Protein AF-M6WN25-F1 (afdb_monomer_lite)

Secondary structure (DSSP, 8-state):
--------------------------------HHHHHHHHHHHHHHHHHHHHHH-SSHHHHHHEEEEEEEEETTTTEEEETTT-HHHHHHHS-HHHHHHHHHHPEEEE-TTTS-EEEEEETTEEEEEEEETTTTEEEEEEEEE--

Radius of gyration: 27.28 Å; chains: 1; bounding box: 71×74×61 Å

Foldseek 3Di:
DDDDDDDDDDDDDDPDPDPPPPPPPPVQDDDALVLLVVQVVVVLVVLLVVCVVVQFCVSQLVQADPQAWEAEPPVRDIDHCNPCRVVVCVVDGSVNVSCQSPVFDWDADPPGSQWIWTDDDQKIWIWGQDSNVRHIGTRYIYGHD

pLDDT: mean 84.63, std 19.69, range [38.41, 98.38]

Organism: NCBI:txid1192866

Sequence (145 aa):
MIFRIILIGCILLNSCEKPENKEEKNEMKTYTEKEMLKEFNILLPKIVKDIKEKKNLIPLRNLSADSSDFFSYETNFRGYIRDDLEVIEKNISYHDVLNVLTLGKQIVDEENGDGIQLTYRKHSIMFQFDEEEGKWKVSSILVEK

Structure (mmCIF, N/CA/C/O backbone):
data_AF-M6WN25-F1
#
_entry.id   AF-M6WN25-F1
#
loop_
_atom_site.group_PDB
_atom_site.id
_atom_site.type_symbol
_atom_site.label_atom_id
_atom_site.label_alt_id
_atom_site.label_comp_id
_atom_site.label_asym_id
_atom_site.label_entity_id
_atom_site.label_seq_id
_atom_site.pdbx_PDB_ins_code
_atom_site.Cartn_x
_atom_site.Cartn_y
_atom_site.Cartn_z
_atom_site.occupancy
_atom_site.B_iso_or_equiv
_atom_site.auth_seq_id
_atom_site.auth_comp_id
_atom_site.auth_asym_id
_atom_site.auth_atom_id
_atom_site.pdbx_PDB_model_num
ATOM 1 N N . MET A 1 1 ? -51.673 65.158 46.638 1.00 40.72 1 MET A N 1
ATOM 2 C CA . MET A 1 1 ? -51.645 63.829 45.987 1.00 40.72 1 MET A CA 1
ATOM 3 C C . MET A 1 1 ? -50.576 63.851 44.908 1.00 40.72 1 MET A C 1
ATOM 5 O O . MET A 1 1 ? -50.591 64.738 44.070 1.00 40.72 1 MET A O 1
ATOM 9 N N . ILE A 1 2 ? -49.612 62.942 45.029 1.00 42.88 2 ILE A N 1
ATOM 10 C CA . ILE A 1 2 ? -48.367 62.811 44.257 1.00 42.88 2 ILE A CA 1
ATOM 11 C C . ILE A 1 2 ? -48.585 61.792 43.133 1.00 42.88 2 ILE A C 1
ATOM 13 O O . ILE A 1 2 ? -48.973 60.683 43.467 1.00 42.88 2 ILE A O 1
ATOM 17 N N . PHE A 1 3 ? -48.262 62.110 41.874 1.00 45.06 3 PHE A N 1
ATOM 18 C CA . PHE A 1 3 ? -47.936 61.142 40.801 1.00 45.06 3 PHE 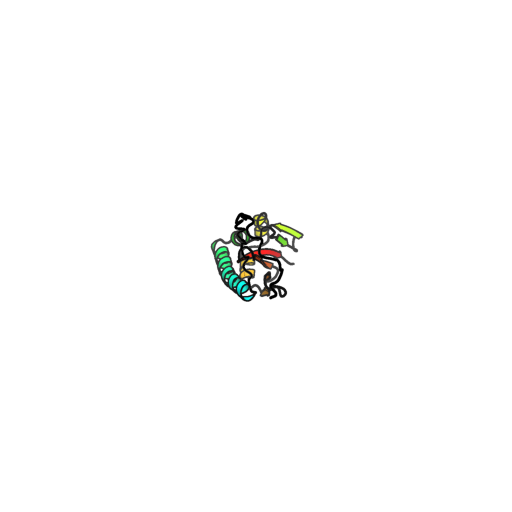A CA 1
ATOM 19 C C . PHE A 1 3 ? -47.059 61.867 39.755 1.00 45.06 3 PHE A C 1
ATOM 21 O O . PHE A 1 3 ? -47.536 62.755 39.064 1.00 45.06 3 PHE A O 1
ATOM 28 N N . ARG A 1 4 ? -45.725 61.810 39.886 1.00 42.50 4 ARG A N 1
ATOM 29 C CA . ARG A 1 4 ? -44.761 60.872 39.258 1.00 42.50 4 ARG A CA 1
ATOM 30 C C . ARG A 1 4 ? -44.497 61.118 37.759 1.00 42.50 4 ARG A C 1
ATOM 32 O O . ARG A 1 4 ? -45.307 60.782 36.908 1.00 42.50 4 ARG A O 1
ATOM 39 N N . ILE A 1 5 ? -43.296 61.637 37.491 1.00 56.41 5 ILE A N 1
ATOM 40 C CA . ILE A 1 5 ? -42.523 61.543 36.237 1.00 56.41 5 ILE A CA 1
ATOM 41 C C . ILE A 1 5 ? -41.789 60.182 36.222 1.00 56.41 5 ILE A C 1
ATOM 43 O O . ILE A 1 5 ? -41.410 59.736 37.304 1.00 56.41 5 ILE A O 1
ATOM 47 N N . ILE A 1 6 ? -41.600 59.566 35.037 1.00 49.19 6 ILE A N 1
ATOM 48 C CA . ILE A 1 6 ? -40.489 58.689 34.537 1.00 49.19 6 ILE A CA 1
ATOM 49 C C . ILE A 1 6 ? -41.014 57.989 33.255 1.00 49.19 6 ILE A C 1
ATOM 51 O O . ILE A 1 6 ? -42.093 57.411 33.289 1.00 49.19 6 ILE A O 1
ATOM 55 N N . LEU A 1 7 ? -40.479 58.265 32.057 1.00 43.00 7 LEU A N 1
ATOM 56 C CA . LEU A 1 7 ? -39.309 57.674 31.366 1.00 43.00 7 LEU A CA 1
ATOM 57 C C . LEU A 1 7 ? -39.485 56.209 30.890 1.00 43.00 7 LEU A C 1
ATOM 59 O O . LEU A 1 7 ? -39.726 55.318 31.694 1.00 43.00 7 LEU A O 1
ATOM 63 N N . ILE A 1 8 ? -39.163 56.010 29.601 1.00 46.38 8 ILE A N 1
ATOM 64 C CA . ILE A 1 8 ? -38.694 54.777 28.925 1.00 46.38 8 ILE A CA 1
ATOM 65 C C . ILE A 1 8 ? -39.757 53.774 28.440 1.00 46.38 8 ILE A C 1
ATOM 67 O O . ILE A 1 8 ? -40.516 53.212 29.219 1.00 46.38 8 ILE A O 1
ATOM 71 N N . GLY A 1 9 ? -39.682 53.445 27.141 1.00 40.28 9 GLY A N 1
ATOM 72 C CA . GLY A 1 9 ? -40.218 52.195 26.596 1.00 40.28 9 GLY A CA 1
ATOM 73 C C . GLY A 1 9 ? -40.143 52.055 25.069 1.00 40.28 9 GLY A C 1
ATOM 74 O O . GLY A 1 9 ? -41.101 52.409 24.400 1.00 40.28 9 GLY A O 1
ATOM 75 N N . CYS A 1 10 ? -39.033 51.477 24.576 1.00 43.09 10 CYS A N 1
ATOM 76 C CA . CYS A 1 10 ? -38.883 50.661 23.344 1.00 43.09 10 CYS A CA 1
ATOM 77 C C . CYS A 1 10 ? -39.147 51.352 21.981 1.00 43.09 10 CYS A C 1
ATOM 79 O O . CYS A 1 10 ? -40.285 51.593 21.612 1.00 43.09 10 CYS A O 1
ATOM 81 N N . ILE A 1 11 ? -38.157 51.733 21.156 1.00 48.31 11 ILE A N 1
ATOM 82 C CA . ILE A 1 11 ? -37.204 50.894 20.384 1.00 48.31 11 ILE A CA 1
ATOM 83 C C . ILE A 1 11 ? -37.760 49.511 20.040 1.00 48.31 11 ILE A C 1
ATOM 85 O O . ILE A 1 11 ? -37.488 48.590 20.789 1.00 48.31 11 ILE A O 1
ATOM 89 N N . LEU A 1 12 ? -38.471 49.378 18.916 1.00 46.12 12 LEU A N 1
ATOM 90 C CA . LEU A 1 12 ? -38.660 48.183 18.065 1.00 46.12 12 LEU A CA 1
ATOM 91 C C . LEU A 1 12 ? -39.371 48.736 16.803 1.00 46.12 12 LEU A C 1
ATOM 93 O O . LEU A 1 12 ? -40.428 49.332 16.936 1.00 46.12 12 LEU A O 1
ATOM 97 N N . LEU A 1 13 ? -38.861 48.724 15.570 1.00 42.50 13 LEU A N 1
ATOM 98 C CA . LEU A 1 13 ? -38.462 47.580 14.758 1.00 42.50 13 LEU A CA 1
ATOM 99 C C . LEU A 1 13 ? -37.595 48.099 13.590 1.00 42.50 13 LEU A C 1
ATOM 101 O O . LEU A 1 13 ? -38.109 48.685 12.638 1.00 42.50 13 LEU A O 1
ATOM 105 N N . ASN A 1 14 ? -36.280 47.875 13.647 1.00 38.41 14 ASN A N 1
ATOM 106 C CA . ASN A 1 14 ? -35.462 47.850 12.437 1.00 38.41 14 ASN A CA 1
ATOM 107 C C . ASN A 1 14 ? -35.813 46.557 11.696 1.00 38.41 14 ASN A C 1
ATOM 109 O O . ASN A 1 14 ? -35.482 45.471 12.171 1.00 38.41 14 ASN A O 1
ATOM 113 N N . SER A 1 15 ? -36.483 46.675 10.552 1.00 41.47 15 SER A N 1
ATOM 114 C CA . SER A 1 15 ? -36.611 45.579 9.594 1.00 41.47 15 SER A CA 1
ATOM 115 C C . SER A 1 15 ? -35.251 45.389 8.926 1.00 41.47 15 SER A C 1
ATOM 117 O O . SER A 1 15 ? -34.939 46.028 7.928 1.00 41.47 15 SER A O 1
ATOM 119 N N . CYS A 1 16 ? -34.400 44.575 9.545 1.00 41.16 16 CYS A N 1
ATOM 120 C CA . CYS A 1 16 ? -33.156 44.104 8.956 1.00 41.16 16 CYS A CA 1
ATOM 121 C C . CYS A 1 16 ? -33.412 42.666 8.500 1.00 41.16 16 CYS A C 1
ATOM 123 O O . CYS A 1 16 ? -33.216 41.719 9.263 1.00 41.16 16 CYS A O 1
ATOM 125 N N . GLU A 1 17 ? -33.934 42.523 7.280 1.00 44.03 17 GLU A N 1
ATOM 126 C CA . GLU A 1 17 ? -33.886 41.258 6.548 1.00 44.03 17 GLU A CA 1
ATOM 127 C C . GLU A 1 17 ? -32.413 40.871 6.410 1.00 44.03 17 GLU A C 1
ATOM 129 O O . GLU A 1 17 ? -31.654 41.469 5.647 1.00 44.03 17 GLU A O 1
ATOM 134 N N . LYS A 1 18 ? -31.983 39.889 7.204 1.00 46.50 18 LYS A N 1
ATOM 135 C CA . LYS A 1 18 ? -30.722 39.199 6.955 1.00 46.50 18 LYS A CA 1
ATOM 136 C C . LYS A 1 18 ? -30.959 38.206 5.818 1.00 46.50 18 LYS A C 1
ATOM 138 O O . LYS A 1 18 ? -31.891 37.410 5.931 1.00 46.50 18 LYS A O 1
ATOM 143 N N . PRO A 1 19 ? -30.122 38.183 4.771 1.00 42.38 19 PRO A N 1
ATOM 144 C CA . PRO A 1 19 ? -30.107 37.048 3.868 1.00 42.38 19 PRO A CA 1
ATOM 145 C C . PRO A 1 19 ? -29.601 35.830 4.651 1.00 42.38 19 PRO A C 1
ATOM 147 O O . PRO A 1 19 ? -28.512 35.863 5.229 1.00 42.38 19 PRO A O 1
ATOM 150 N N . GLU A 1 20 ? -30.404 34.765 4.695 1.00 40.09 20 GLU A N 1
ATOM 151 C CA . GLU A 1 20 ? -29.945 33.427 5.074 1.00 40.09 20 GLU A CA 1
ATOM 152 C C . GLU A 1 20 ? -28.928 32.966 4.029 1.00 40.09 20 GLU A C 1
ATOM 154 O O . GLU A 1 20 ? -29.255 32.309 3.042 1.00 40.09 20 GLU A O 1
ATOM 159 N N . ASN A 1 21 ? -27.669 33.331 4.241 1.00 39.75 21 ASN A N 1
ATOM 160 C CA . ASN A 1 21 ? -26.569 32.639 3.607 1.00 39.75 21 ASN A CA 1
ATOM 161 C C . ASN A 1 21 ? -26.477 31.280 4.312 1.00 39.75 21 ASN A C 1
ATOM 163 O O . ASN A 1 21 ? -25.913 31.168 5.402 1.00 39.75 21 ASN A O 1
ATOM 167 N N . LYS A 1 22 ? -27.115 30.258 3.731 1.00 46.66 22 LYS A N 1
ATOM 168 C CA . LYS A 1 22 ? -26.835 28.858 4.052 1.00 46.66 22 LYS A CA 1
ATOM 169 C C . LYS A 1 22 ? -25.417 28.561 3.576 1.00 46.66 22 LYS A C 1
ATOM 171 O O . LYS A 1 22 ? -25.210 27.996 2.509 1.00 46.66 22 LYS A O 1
ATOM 176 N N . GLU A 1 23 ? -24.441 28.989 4.366 1.00 43.66 23 GLU A N 1
ATOM 177 C CA . GLU A 1 23 ? -23.153 28.321 4.393 1.00 43.66 23 GLU A CA 1
ATOM 178 C C . GLU A 1 23 ? -23.447 26.894 4.854 1.00 43.66 23 GLU A C 1
ATOM 180 O O . GLU A 1 23 ? -23.706 26.643 6.033 1.00 43.66 23 GLU A O 1
ATOM 185 N N . GLU A 1 24 ? -23.479 25.960 3.905 1.00 43.78 24 GLU A N 1
ATOM 186 C CA . GLU A 1 24 ? -23.240 24.552 4.189 1.00 43.78 24 GLU A CA 1
ATOM 187 C C . GLU A 1 24 ? -21.849 24.473 4.823 1.00 43.78 24 GLU A C 1
ATOM 189 O O . GLU A 1 24 ? -20.833 24.297 4.154 1.00 43.78 24 GLU A O 1
ATOM 194 N N . LYS A 1 25 ? -21.784 24.668 6.144 1.00 45.16 25 LYS A N 1
ATOM 195 C CA . LYS A 1 25 ? -20.682 24.154 6.941 1.00 45.16 25 LYS A CA 1
ATOM 196 C C . LYS A 1 25 ? -20.731 22.654 6.740 1.00 45.16 25 LYS A C 1
ATOM 198 O O . LYS A 1 25 ? -21.541 21.968 7.357 1.00 45.16 25 LYS A O 1
ATOM 203 N N . ASN A 1 26 ? -19.903 22.175 5.823 1.00 55.69 26 ASN A N 1
ATOM 204 C CA . ASN A 1 26 ? -19.547 20.777 5.743 1.00 55.69 26 ASN A CA 1
ATOM 205 C C . ASN A 1 26 ? -18.894 20.477 7.099 1.00 55.69 26 ASN A C 1
ATOM 207 O O . ASN A 1 26 ? -17.739 20.834 7.327 1.00 55.69 26 ASN A O 1
ATOM 211 N N . GLU A 1 27 ? -19.683 20.006 8.068 1.00 58.62 27 GLU A N 1
ATOM 212 C CA . GLU A 1 27 ? -19.177 19.612 9.376 1.00 58.62 27 GLU A CA 1
ATOM 213 C C . GLU A 1 27 ? -18.234 18.440 9.122 1.00 58.62 27 GLU A C 1
ATOM 215 O O . GLU A 1 27 ? -18.662 17.306 8.909 1.00 58.62 27 GLU A O 1
ATOM 220 N N . MET A 1 28 ? -16.943 18.757 9.034 1.00 66.38 28 MET A N 1
ATOM 221 C CA . MET A 1 28 ? -15.896 17.784 8.790 1.00 66.38 28 MET A CA 1
ATOM 222 C C . MET A 1 28 ? -15.937 16.786 9.939 1.00 66.38 28 MET A C 1
ATOM 224 O O . MET A 1 28 ? -15.775 17.148 11.108 1.00 66.38 28 MET A O 1
ATOM 228 N N . LYS A 1 29 ? -16.254 15.533 9.611 1.00 83.06 29 LYS A N 1
ATOM 229 C CA . LYS A 1 29 ? -16.308 14.471 10.604 1.00 83.06 29 LYS A CA 1
ATOM 230 C C . LYS A 1 29 ? -14.897 14.280 11.154 1.00 83.06 29 LYS A C 1
ATOM 232 O O . LYS A 1 29 ? -13.981 13.993 10.395 1.00 83.06 29 LYS A O 1
ATOM 237 N N . THR A 1 30 ? -14.744 14.373 12.469 1.00 86.12 30 THR A N 1
ATOM 238 C CA . THR A 1 30 ? -13.516 13.953 13.144 1.00 86.12 30 THR A CA 1
ATOM 239 C C . THR A 1 30 ? -13.525 12.436 13.330 1.00 86.12 30 THR A C 1
ATOM 241 O O . THR A 1 30 ? -14.566 11.843 13.638 1.00 86.12 30 THR A O 1
ATOM 244 N N . TYR A 1 31 ? -12.377 11.791 13.117 1.00 89.75 31 TYR A N 1
ATOM 245 C CA . TYR A 1 31 ? -12.225 10.343 13.252 1.00 89.75 31 TYR A CA 1
ATOM 246 C C . TYR A 1 31 ? -11.350 10.018 14.456 1.00 89.75 31 TYR A C 1
ATOM 248 O O . TYR A 1 31 ? -10.299 10.609 14.670 1.00 89.75 31 TYR A O 1
ATOM 256 N N . THR A 1 32 ? -11.781 9.050 15.257 1.00 92.69 32 THR A N 1
ATOM 257 C CA . THR A 1 32 ? -10.930 8.488 16.311 1.00 92.69 32 THR A CA 1
ATOM 258 C C . THR A 1 32 ? -9.934 7.489 15.721 1.00 92.69 32 THR A C 1
ATOM 260 O O . THR A 1 32 ? -10.236 6.820 14.731 1.00 92.69 32 THR A O 1
ATOM 263 N N . GLU A 1 33 ? -8.790 7.282 16.380 1.00 92.25 33 GLU A N 1
ATOM 264 C CA . GLU A 1 33 ? -7.800 6.254 16.005 1.00 92.25 33 GLU A CA 1
ATOM 265 C C . GLU A 1 33 ? -8.452 4.877 15.771 1.00 92.25 33 GLU A C 1
ATOM 267 O O . GLU A 1 33 ? -8.201 4.198 14.776 1.00 92.25 33 GLU A O 1
ATOM 272 N N . LYS A 1 34 ? -9.379 4.478 16.651 1.00 92.62 34 LYS A N 1
ATOM 273 C CA . LYS A 1 34 ? -10.107 3.207 16.534 1.00 92.62 34 LYS A CA 1
ATOM 274 C C . LYS A 1 34 ? -10.975 3.133 15.273 1.00 92.62 34 LYS A C 1
ATOM 276 O O . LYS A 1 34 ? -11.111 2.053 14.694 1.00 92.62 34 LYS A O 1
ATOM 281 N N . GLU A 1 35 ? -11.598 4.238 14.868 1.00 94.62 35 GLU A N 1
ATOM 282 C CA . GLU A 1 35 ? -12.360 4.304 13.617 1.00 94.62 35 GLU A CA 1
ATOM 283 C C . GLU A 1 35 ? -11.430 4.238 12.406 1.00 94.62 35 GLU A C 1
ATOM 285 O O . GLU A 1 35 ? -11.691 3.444 11.503 1.00 94.62 35 GLU A O 1
ATOM 290 N N . MET A 1 36 ? -10.320 4.981 12.416 1.00 95.44 36 MET A N 1
ATOM 291 C CA . MET A 1 36 ? -9.334 4.948 11.333 1.00 95.44 36 MET A CA 1
ATOM 292 C C . MET A 1 36 ? -8.752 3.540 11.159 1.00 95.44 36 MET A C 1
ATOM 294 O O . MET A 1 36 ? -8.767 2.996 10.054 1.00 95.44 36 MET A O 1
ATOM 298 N N . LEU A 1 37 ? -8.355 2.874 12.247 1.00 94.69 37 LEU A N 1
ATOM 299 C CA . LEU A 1 37 ? -7.882 1.485 12.216 1.00 94.69 37 LEU A CA 1
ATOM 300 C C . LEU A 1 37 ? -8.949 0.508 11.710 1.00 94.69 37 LEU A C 1
ATOM 302 O O . LEU A 1 37 ? -8.632 -0.462 11.018 1.00 94.69 37 LEU A O 1
ATOM 306 N N . LYS A 1 38 ? -10.226 0.734 12.035 1.00 95.00 38 LYS A N 1
ATOM 307 C CA . LYS A 1 38 ? -11.321 -0.083 11.500 1.00 95.00 38 LYS A CA 1
ATOM 308 C C . LYS A 1 38 ? -11.418 0.066 9.981 1.00 95.00 38 LYS A C 1
ATOM 310 O O . LYS A 1 38 ? -11.506 -0.951 9.295 1.00 95.00 38 LYS A O 1
ATOM 315 N N . GLU A 1 39 ? -11.354 1.288 9.461 1.00 95.94 39 GLU A N 1
ATOM 316 C CA . GLU A 1 39 ? -11.357 1.537 8.015 1.00 95.94 39 GLU A CA 1
ATOM 317 C C . GLU A 1 39 ? -10.112 0.955 7.331 1.00 95.94 39 GLU A C 1
ATOM 319 O O . GLU A 1 39 ? -10.214 0.364 6.253 1.00 95.94 39 GLU A O 1
ATOM 324 N N . PHE A 1 40 ? -8.949 1.011 7.987 1.00 96.75 40 PHE A N 1
ATOM 325 C CA . PHE A 1 40 ? -7.729 0.390 7.471 1.00 96.75 40 PHE A CA 1
ATOM 326 C C . PHE A 1 40 ? -7.885 -1.127 7.325 1.00 96.75 40 PHE A C 1
ATOM 328 O O . PHE A 1 40 ? -7.562 -1.700 6.283 1.00 96.75 40 PHE A O 1
ATOM 335 N N . ASN A 1 41 ? -8.459 -1.780 8.339 1.00 96.00 41 ASN A N 1
ATOM 336 C CA . ASN A 1 41 ? -8.714 -3.221 8.336 1.00 96.00 41 ASN A CA 1
ATOM 337 C C . ASN A 1 41 ? -9.742 -3.656 7.277 1.00 96.00 41 ASN A C 1
ATOM 339 O O . ASN A 1 41 ? -9.760 -4.823 6.886 1.00 96.00 41 ASN A O 1
ATOM 343 N N . ILE A 1 42 ? -10.587 -2.740 6.795 1.00 97.00 42 ILE A N 1
ATOM 344 C CA . ILE A 1 42 ? -11.496 -2.981 5.665 1.00 97.00 42 ILE A CA 1
ATOM 345 C C . ILE A 1 42 ? -10.755 -2.804 4.333 1.00 97.00 42 ILE A C 1
ATOM 347 O O . ILE A 1 42 ? -10.929 -3.605 3.408 1.00 97.00 42 ILE A O 1
ATOM 351 N N . LEU A 1 43 ? -9.917 -1.771 4.228 1.00 97.25 43 LEU A N 1
ATOM 352 C CA . LEU A 1 43 ? -9.152 -1.468 3.022 1.00 97.25 43 LEU A CA 1
ATOM 353 C C . LEU A 1 43 ? -8.093 -2.535 2.718 1.00 97.25 43 LEU A C 1
ATOM 355 O O . LEU A 1 43 ? -7.988 -2.966 1.567 1.00 97.25 43 LEU A O 1
ATOM 359 N N . LEU A 1 44 ? -7.313 -2.957 3.717 1.00 97.75 44 LEU A N 1
ATOM 360 C CA . LEU A 1 44 ? -6.128 -3.792 3.514 1.00 97.75 44 LEU A CA 1
ATOM 361 C C . LEU A 1 44 ? -6.443 -5.122 2.788 1.00 97.75 44 LEU A C 1
ATOM 363 O O . LEU A 1 44 ? -5.806 -5.417 1.772 1.00 97.75 44 LEU A O 1
ATOM 367 N N . PRO A 1 45 ? -7.465 -5.907 3.182 1.00 98.00 45 PRO A N 1
ATOM 368 C CA . PRO A 1 45 ? -7.835 -7.116 2.445 1.00 98.00 45 PRO A CA 1
ATOM 369 C C . PRO A 1 45 ? -8.305 -6.832 1.012 1.00 98.00 45 PRO A C 1
ATOM 371 O O . PRO A 1 45 ? -8.053 -7.632 0.107 1.00 98.00 45 PRO A O 1
ATOM 374 N N . LYS A 1 46 ? -8.978 -5.694 0.788 1.00 97.94 46 LYS A N 1
ATOM 375 C CA . LYS A 1 46 ? -9.470 -5.291 -0.535 1.00 97.94 46 LYS A CA 1
ATOM 376 C C . LYS A 1 46 ? -8.311 -4.981 -1.481 1.00 97.94 46 LYS A C 1
ATOM 378 O O . LYS A 1 46 ? -8.283 -5.519 -2.584 1.00 97.94 46 LYS A O 1
ATOM 383 N N . ILE A 1 47 ? -7.334 -4.183 -1.046 1.00 97.69 47 ILE A N 1
ATOM 384 C CA . ILE A 1 47 ? -6.172 -3.847 -1.881 1.00 97.69 47 ILE A CA 1
ATOM 385 C C . ILE A 1 47 ? -5.312 -5.085 -2.177 1.00 97.69 47 ILE A C 1
ATOM 387 O O . ILE A 1 47 ? -4.891 -5.280 -3.318 1.00 97.69 47 ILE A O 1
ATOM 391 N N . VAL A 1 48 ? -5.130 -5.980 -1.196 1.00 98.31 48 VAL A N 1
ATOM 392 C CA . VAL A 1 48 ? -4.437 -7.267 -1.391 1.00 98.31 48 VAL A CA 1
ATOM 393 C C . VAL A 1 48 ? -5.136 -8.109 -2.456 1.00 98.31 48 VAL A C 1
ATOM 395 O O . VAL A 1 48 ? -4.478 -8.647 -3.351 1.00 98.31 48 VAL A O 1
ATOM 398 N N . LYS A 1 49 ? -6.468 -8.215 -2.387 1.00 98.38 49 LYS A N 1
ATOM 399 C CA . LYS A 1 49 ? -7.264 -8.935 -3.386 1.00 98.38 49 LYS A CA 1
ATOM 400 C C . LYS A 1 49 ? -7.099 -8.318 -4.777 1.00 98.38 49 LYS A C 1
ATOM 402 O O . LYS A 1 49 ? -6.768 -9.043 -5.713 1.00 98.38 49 LYS A O 1
ATOM 407 N N . ASP A 1 50 ? -7.263 -7.003 -4.898 1.00 98.25 50 ASP A N 1
ATOM 408 C CA . ASP A 1 50 ? -7.201 -6.299 -6.182 1.00 98.25 50 ASP A CA 1
ATOM 409 C C . ASP A 1 50 ? -5.830 -6.455 -6.861 1.00 98.25 50 ASP A C 1
ATOM 411 O O . ASP A 1 50 ? -5.762 -6.699 -8.068 1.00 98.25 50 ASP A O 1
ATOM 415 N N . ILE A 1 51 ? -4.731 -6.362 -6.101 1.00 97.81 51 ILE A N 1
ATOM 416 C CA . ILE A 1 51 ? -3.369 -6.563 -6.626 1.00 97.81 51 ILE A CA 1
ATOM 417 C C . ILE A 1 51 ? -3.150 -8.025 -7.017 1.00 97.81 51 ILE A C 1
ATOM 419 O O . ILE A 1 51 ? -2.568 -8.300 -8.065 1.00 97.81 51 ILE A O 1
ATOM 423 N N . LYS A 1 52 ? -3.642 -8.977 -6.217 1.00 97.75 52 LYS A N 1
ATOM 424 C CA . LYS A 1 52 ? -3.527 -10.409 -6.524 1.00 97.75 52 LYS A CA 1
ATOM 425 C C . LYS A 1 52 ? -4.264 -10.786 -7.813 1.00 97.75 52 LYS A C 1
ATOM 427 O O . LYS A 1 52 ? -3.761 -11.610 -8.576 1.00 97.75 52 LYS A O 1
ATOM 432 N N . GLU A 1 53 ? -5.434 -10.201 -8.054 1.00 98.00 53 GLU A N 1
ATOM 433 C CA . GLU A 1 53 ? -6.237 -10.443 -9.257 1.00 98.00 53 GLU A CA 1
ATOM 434 C C . GLU A 1 53 ? -5.632 -9.773 -10.496 1.00 98.00 53 GLU A C 1
ATOM 436 O O . GLU A 1 53 ? -5.510 -10.413 -11.541 1.00 98.00 53 GLU A O 1
ATOM 441 N N . LYS A 1 54 ? -5.215 -8.506 -10.380 1.00 97.06 54 LYS A N 1
ATOM 442 C CA . LYS A 1 54 ? -4.699 -7.721 -11.515 1.00 97.06 54 LYS A CA 1
ATOM 443 C C . LYS A 1 54 ? -3.229 -7.980 -11.831 1.00 97.06 54 LYS A C 1
ATOM 445 O O . LYS A 1 54 ? -2.814 -7.742 -12.961 1.00 97.06 54 LYS A O 1
ATOM 450 N N . LYS A 1 55 ? -2.455 -8.460 -10.852 1.00 96.81 55 LYS A N 1
ATOM 451 C CA . LYS A 1 55 ? -1.006 -8.711 -10.945 1.00 96.81 55 LYS A CA 1
ATOM 452 C C . LYS A 1 55 ? -0.209 -7.485 -11.412 1.00 96.81 55 LYS A C 1
ATOM 454 O O . LYS A 1 55 ? 0.721 -7.606 -12.201 1.00 96.81 55 LYS A O 1
ATOM 459 N N . ASN A 1 56 ? -0.601 -6.304 -10.940 1.00 95.94 56 ASN A N 1
ATOM 460 C CA . ASN A 1 56 ? 0.053 -5.023 -11.213 1.00 95.94 56 ASN A CA 1
ATOM 461 C C . ASN A 1 56 ? -0.193 -4.043 -10.055 1.00 95.94 56 ASN A C 1
ATOM 463 O O . ASN A 1 56 ? -0.948 -4.345 -9.125 1.00 95.94 56 ASN A O 1
ATOM 467 N N . LEU A 1 57 ? 0.446 -2.876 -10.112 1.00 96.50 57 LEU A N 1
ATOM 468 C CA . LEU A 1 57 ? 0.418 -1.864 -9.054 1.00 96.50 57 LEU A CA 1
ATOM 469 C C . LEU A 1 57 ? -0.623 -0.757 -9.282 1.00 96.50 57 LEU A C 1
ATOM 471 O O . LEU A 1 57 ? -0.735 0.161 -8.468 1.00 96.50 57 LEU A O 1
ATOM 475 N N . ILE A 1 58 ? -1.461 -0.868 -10.321 1.00 96.56 58 ILE A N 1
ATOM 476 C CA . ILE A 1 58 ? -2.562 0.077 -10.591 1.00 96.56 58 ILE A CA 1
ATOM 477 C C . ILE A 1 58 ? -3.468 0.295 -9.363 1.00 96.56 58 ILE A C 1
ATOM 479 O O . ILE A 1 58 ? -3.872 1.436 -9.129 1.00 96.56 58 ILE A O 1
ATOM 483 N N . PRO A 1 59 ? -3.810 -0.728 -8.551 1.00 96.81 59 PRO A N 1
ATOM 484 C CA . PRO A 1 59 ? -4.596 -0.502 -7.342 1.00 96.81 59 PRO A CA 1
ATOM 485 C C . PRO A 1 59 ? -3.941 0.457 -6.340 1.00 96.81 59 PRO A C 1
ATOM 487 O O . PRO A 1 59 ? -4.659 1.262 -5.753 1.00 96.81 59 PRO A O 1
ATOM 490 N N . LEU A 1 60 ? -2.609 0.427 -6.178 1.00 94.50 60 LEU A N 1
ATOM 491 C CA . LEU A 1 60 ? -1.903 1.389 -5.319 1.00 94.50 60 LEU A CA 1
ATOM 492 C C . LEU A 1 60 ? -1.950 2.796 -5.910 1.00 94.50 60 LEU A C 1
ATOM 494 O O . LEU A 1 60 ? -2.211 3.746 -5.181 1.00 94.50 60 LEU A O 1
ATOM 498 N N . ARG A 1 61 ? -1.778 2.923 -7.231 1.00 94.88 61 ARG A N 1
ATOM 499 C CA . ARG A 1 61 ? -1.902 4.201 -7.946 1.00 94.88 61 ARG A CA 1
ATOM 500 C C . ARG A 1 61 ? -3.256 4.866 -7.706 1.00 94.88 61 ARG A C 1
ATOM 502 O O . ARG A 1 61 ? -3.332 6.049 -7.412 1.00 94.88 61 ARG A O 1
ATOM 509 N N . ASN A 1 62 ? -4.335 4.096 -7.819 1.00 94.12 62 ASN A N 1
ATOM 510 C CA . ASN A 1 62 ? -5.694 4.610 -7.638 1.00 94.12 62 ASN A CA 1
ATOM 511 C C . ASN A 1 62 ? -6.009 4.963 -6.173 1.00 94.12 62 ASN A C 1
ATOM 513 O O . ASN A 1 62 ? -6.966 5.685 -5.908 1.00 94.12 62 ASN A O 1
ATOM 517 N N . LEU A 1 63 ? -5.238 4.412 -5.236 1.00 95.44 63 LEU A N 1
ATOM 518 C CA . LEU A 1 63 ? -5.343 4.672 -3.806 1.00 95.44 63 LEU A CA 1
ATOM 519 C C . LEU A 1 63 ? -4.406 5.802 -3.358 1.00 95.44 63 LEU A C 1
ATOM 521 O O . LEU A 1 63 ? -4.484 6.235 -2.215 1.00 95.44 63 LEU A O 1
ATOM 525 N N . SER A 1 64 ? -3.491 6.260 -4.209 1.00 94.06 64 SER A N 1
ATOM 526 C CA . SER A 1 64 ? -2.446 7.181 -3.788 1.00 94.06 64 SER A CA 1
ATOM 527 C C . SER A 1 64 ? -2.998 8.586 -3.549 1.00 94.06 64 SER A C 1
ATOM 529 O O . SER A 1 64 ? -3.928 9.018 -4.233 1.00 94.06 64 SER A O 1
ATOM 531 N N . ALA A 1 65 ? -2.436 9.302 -2.578 1.00 90.31 65 ALA A N 1
ATOM 532 C CA . ALA A 1 65 ? -2.696 10.728 -2.400 1.00 90.31 65 ALA A CA 1
ATOM 533 C C . ALA A 1 65 ? -2.171 11.525 -3.608 1.00 90.31 65 ALA A C 1
ATOM 535 O O . ALA A 1 65 ? -1.358 11.025 -4.388 1.00 90.31 65 ALA A O 1
ATOM 536 N N . ASP A 1 66 ? -2.621 12.767 -3.777 1.00 87.69 66 ASP A N 1
ATOM 537 C CA . ASP A 1 66 ? -2.136 13.623 -4.870 1.00 87.69 66 ASP A CA 1
ATOM 538 C C . ASP A 1 66 ? -0.633 13.923 -4.734 1.00 87.69 66 ASP A C 1
ATOM 540 O O . ASP A 1 66 ? 0.082 13.981 -5.728 1.00 87.69 66 ASP A O 1
ATOM 544 N N . SER A 1 67 ? -0.138 14.032 -3.500 1.00 86.25 67 SER A N 1
ATOM 545 C CA . SER A 1 67 ? 1.268 14.277 -3.154 1.00 86.25 67 SER A CA 1
ATOM 546 C C . SER A 1 67 ? 2.064 12.999 -2.858 1.00 86.25 67 SER A C 1
ATOM 548 O O . SER A 1 67 ? 3.055 13.039 -2.133 1.00 86.25 67 SER A O 1
ATOM 550 N N . SER A 1 68 ? 1.612 11.843 -3.355 1.00 92.12 68 SER A N 1
ATOM 551 C CA . SER A 1 68 ? 2.215 10.561 -2.993 1.00 92.12 68 SER A CA 1
ATOM 552 C C . SER A 1 68 ? 3.534 10.286 -3.723 1.00 92.12 68 SER A C 1
ATOM 554 O O . SER A 1 68 ? 3.555 10.214 -4.958 1.00 92.12 68 SER A O 1
ATOM 556 N N . ASP A 1 69 ? 4.587 10.006 -2.962 1.00 94.62 69 ASP A N 1
ATOM 557 C CA . ASP A 1 69 ? 5.950 9.861 -3.477 1.00 94.62 69 ASP A CA 1
ATOM 558 C C . ASP A 1 69 ? 6.420 8.395 -3.508 1.00 94.62 69 ASP A C 1
ATOM 560 O O . ASP A 1 69 ? 6.067 7.561 -2.676 1.00 94.62 69 ASP A O 1
ATOM 564 N N . PHE A 1 70 ? 7.296 8.075 -4.450 1.00 93.94 70 PHE A N 1
ATOM 565 C CA . PHE A 1 70 ? 8.102 6.861 -4.458 1.00 93.94 70 PHE A CA 1
ATOM 566 C C . PHE A 1 70 ? 9.574 7.219 -4.276 1.00 93.94 70 PHE A C 1
ATOM 568 O O . PHE A 1 70 ? 10.082 8.120 -4.948 1.00 93.94 70 PHE A O 1
ATOM 575 N N . PHE A 1 71 ? 10.272 6.484 -3.410 1.00 94.25 71 PHE A N 1
ATOM 576 C CA . PHE A 1 71 ? 11.699 6.669 -3.191 1.00 94.25 71 PHE A CA 1
ATOM 577 C C . PHE A 1 71 ? 12.452 5.339 -3.073 1.00 94.25 71 PHE A C 1
ATOM 579 O O . PHE A 1 71 ? 12.083 4.449 -2.307 1.00 94.25 71 PHE A O 1
ATOM 586 N N . SER A 1 72 ? 13.549 5.220 -3.817 1.00 92.19 72 SER A N 1
ATOM 587 C CA . SER A 1 72 ? 14.452 4.068 -3.793 1.00 92.19 72 SER A CA 1
ATOM 588 C C . SER A 1 72 ? 15.847 4.513 -3.367 1.00 92.19 72 SER A C 1
ATOM 590 O O . SER A 1 72 ? 16.526 5.227 -4.110 1.00 92.19 72 SER A O 1
ATOM 592 N N . TYR A 1 73 ? 16.301 4.052 -2.199 1.00 88.44 73 TYR A N 1
ATOM 593 C CA . TYR A 1 73 ? 17.680 4.245 -1.738 1.00 88.44 73 TYR A CA 1
ATOM 594 C C . TYR A 1 73 ? 18.679 3.463 -2.597 1.00 88.44 73 TYR A C 1
ATOM 596 O O . TYR A 1 73 ? 19.823 3.883 -2.752 1.00 88.44 73 TYR A O 1
ATOM 604 N N . GLU A 1 74 ? 18.257 2.335 -3.173 1.00 86.56 74 GLU A N 1
ATOM 605 C CA . GLU A 1 74 ? 19.101 1.487 -4.021 1.00 86.56 74 GLU A CA 1
ATOM 606 C C . GLU A 1 74 ? 19.576 2.231 -5.279 1.00 86.56 74 GLU A C 1
ATOM 608 O O . GLU A 1 74 ? 20.735 2.108 -5.677 1.00 86.56 74 GLU A O 1
ATOM 613 N N . THR A 1 75 ? 18.701 3.047 -5.874 1.00 88.44 75 THR A N 1
ATOM 614 C CA . THR A 1 75 ? 18.963 3.756 -7.137 1.00 88.44 75 THR A CA 1
ATOM 615 C C . THR A 1 75 ? 19.010 5.279 -6.993 1.00 88.44 75 THR A C 1
ATOM 617 O O . THR A 1 75 ? 19.188 5.970 -7.994 1.00 88.44 75 THR A O 1
ATOM 620 N N . ASN A 1 76 ? 18.835 5.815 -5.779 1.00 89.25 76 ASN A N 1
ATOM 621 C CA . ASN A 1 76 ? 18.597 7.242 -5.510 1.00 89.25 76 ASN A CA 1
ATOM 622 C C . ASN A 1 76 ? 17.477 7.844 -6.382 1.00 89.25 76 ASN A C 1
ATOM 624 O O . ASN A 1 76 ? 17.539 9.010 -6.775 1.00 89.25 76 ASN A O 1
ATOM 628 N N . PHE A 1 77 ? 16.465 7.042 -6.721 1.00 91.00 77 PHE A N 1
ATOM 629 C CA . PHE A 1 77 ? 15.340 7.496 -7.534 1.00 91.00 77 PHE A CA 1
ATOM 630 C C . PHE A 1 77 ? 14.240 8.074 -6.646 1.00 91.00 77 PHE A C 1
ATOM 632 O O . PHE A 1 77 ? 13.877 7.461 -5.642 1.00 91.00 77 PHE A O 1
ATOM 639 N N . ARG A 1 78 ? 13.680 9.214 -7.059 1.00 94.44 78 ARG A N 1
ATOM 640 C CA . ARG A 1 78 ? 12.470 9.812 -6.493 1.00 94.44 78 ARG A CA 1
ATOM 641 C C . ARG A 1 78 ? 11.472 10.067 -7.620 1.00 94.44 78 ARG A C 1
ATOM 643 O O . ARG A 1 78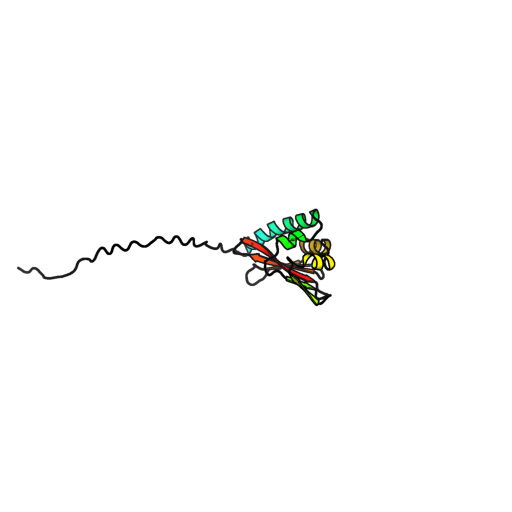 ? 11.866 10.625 -8.641 1.00 94.44 78 ARG A O 1
ATOM 650 N N . GLY A 1 79 ? 10.217 9.692 -7.416 1.00 93.06 79 GLY A N 1
ATOM 651 C CA . GLY A 1 79 ? 9.127 9.913 -8.367 1.00 93.06 79 GLY A CA 1
ATOM 652 C C . GLY A 1 79 ? 7.772 9.995 -7.670 1.00 93.06 79 GLY A C 1
ATOM 653 O O . GLY A 1 79 ? 7.706 9.912 -6.446 1.00 93.06 79 GLY A O 1
ATOM 654 N N . TYR A 1 80 ? 6.701 10.124 -8.443 1.00 96.00 80 TYR A N 1
ATOM 655 C CA . TYR A 1 80 ? 5.321 10.164 -7.964 1.00 96.00 80 TYR A CA 1
ATOM 656 C C . TYR A 1 80 ? 4.601 8.858 -8.291 1.00 96.00 80 TYR A C 1
ATOM 658 O O . TYR A 1 80 ? 4.649 8.377 -9.421 1.00 96.00 80 TYR A O 1
ATOM 666 N N . ILE A 1 81 ? 3.871 8.284 -7.328 1.00 95.06 81 ILE A N 1
ATOM 667 C CA . ILE A 1 81 ? 3.197 6.980 -7.516 1.00 95.06 81 ILE A CA 1
ATOM 668 C C . ILE A 1 81 ? 2.214 7.008 -8.696 1.00 95.06 81 ILE A C 1
ATOM 670 O O . ILE A 1 81 ? 2.055 6.008 -9.401 1.00 95.06 81 ILE A O 1
ATOM 674 N N . ARG A 1 82 ? 1.557 8.153 -8.918 1.00 94.12 82 ARG A N 1
ATOM 675 C CA . ARG A 1 82 ? 0.581 8.333 -10.000 1.00 94.12 82 A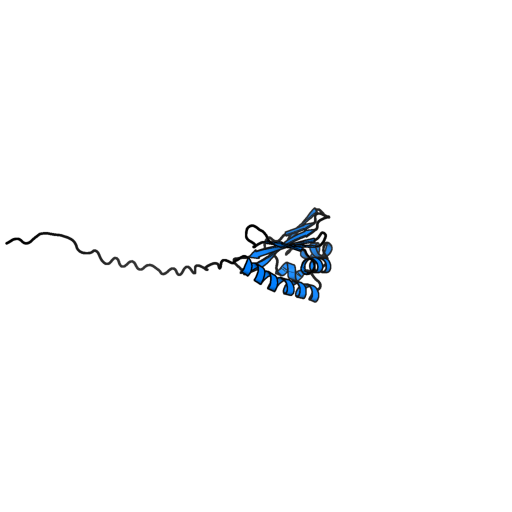RG A CA 1
ATOM 676 C C . ARG A 1 82 ? 1.209 8.353 -11.382 1.00 94.12 82 ARG A C 1
ATOM 678 O O . ARG A 1 82 ? 0.704 7.669 -12.275 1.00 94.12 82 ARG A O 1
ATOM 685 N N . ASP A 1 83 ? 2.296 9.097 -11.519 1.00 93.81 83 ASP A N 1
ATOM 686 C CA . ASP A 1 83 ? 2.873 9.440 -12.816 1.00 93.81 83 ASP A CA 1
ATOM 687 C C . ASP A 1 83 ? 3.992 8.473 -13.219 1.00 93.81 83 ASP A C 1
ATOM 689 O O . ASP A 1 83 ? 4.140 8.147 -14.394 1.00 93.81 83 ASP A O 1
ATOM 693 N N . ASP A 1 84 ? 4.715 7.920 -12.241 1.00 94.75 84 ASP A N 1
ATOM 694 C CA . ASP A 1 84 ? 5.905 7.093 -12.457 1.00 94.75 84 ASP A CA 1
ATOM 695 C C . ASP A 1 84 ? 5.645 5.590 -12.264 1.00 94.75 84 ASP A C 1
ATOM 697 O O . ASP A 1 84 ? 6.571 4.821 -11.988 1.00 94.75 84 ASP A O 1
ATOM 701 N N . LEU A 1 85 ? 4.395 5.130 -12.425 1.00 93.81 85 LEU A N 1
ATOM 702 C CA . LEU A 1 85 ? 4.017 3.730 -12.175 1.00 93.81 85 LEU A CA 1
ATOM 703 C C . LEU A 1 85 ? 4.881 2.732 -12.965 1.00 93.81 85 LEU A C 1
ATOM 705 O O . LEU A 1 85 ? 5.312 1.724 -12.413 1.00 93.81 85 LEU A O 1
ATOM 709 N N . GLU A 1 86 ? 5.194 3.029 -14.229 1.00 92.19 86 GLU A N 1
ATOM 710 C CA . GLU A 1 86 ? 6.056 2.170 -15.053 1.00 92.19 86 GLU A CA 1
ATOM 711 C C . GLU A 1 86 ? 7.492 2.075 -14.520 1.00 92.19 86 GLU A C 1
ATOM 713 O O . GLU A 1 86 ? 8.156 1.050 -14.687 1.00 92.19 86 GLU A O 1
ATOM 718 N N . VAL A 1 87 ? 8.005 3.142 -13.903 1.00 91.88 87 VAL A N 1
ATOM 719 C CA . VAL A 1 87 ? 9.333 3.136 -13.277 1.00 91.88 87 VAL A CA 1
ATOM 720 C C . VAL A 1 87 ? 9.281 2.352 -11.972 1.00 91.88 87 VAL A C 1
ATOM 722 O O . VAL A 1 87 ? 10.175 1.552 -11.701 1.00 91.88 87 VAL A O 1
ATOM 725 N N . ILE A 1 88 ? 8.215 2.522 -11.192 1.00 93.81 88 ILE A N 1
ATOM 726 C CA . ILE A 1 88 ? 7.995 1.784 -9.947 1.00 93.81 88 ILE A CA 1
ATOM 727 C C . ILE A 1 88 ? 7.920 0.282 -10.230 1.00 93.81 88 ILE A C 1
ATOM 729 O O . ILE A 1 88 ? 8.653 -0.480 -9.609 1.00 93.81 88 ILE A O 1
ATOM 733 N N . GLU A 1 89 ? 7.128 -0.148 -11.215 1.00 93.69 89 GLU A N 1
ATOM 734 C CA . GLU A 1 89 ? 6.964 -1.567 -11.569 1.00 93.69 89 GLU A CA 1
ATOM 735 C C . GLU A 1 89 ? 8.247 -2.223 -12.110 1.00 93.69 89 GLU A C 1
ATOM 737 O O . GLU A 1 89 ? 8.387 -3.446 -12.052 1.00 93.69 89 GLU A O 1
ATOM 742 N N . LYS A 1 90 ? 9.221 -1.436 -12.590 1.00 90.88 90 LYS A N 1
ATOM 743 C CA . LYS A 1 90 ? 10.563 -1.935 -12.948 1.00 90.88 90 LYS A CA 1
ATOM 744 C C . LYS A 1 90 ? 11.453 -2.197 -11.731 1.00 90.88 90 LYS A C 1
ATOM 746 O O . LYS A 1 90 ? 12.381 -2.993 -11.838 1.00 90.88 90 LYS A O 1
ATOM 751 N N . ASN A 1 91 ? 11.198 -1.522 -10.610 1.00 88.69 91 ASN A N 1
ATOM 752 C CA . ASN A 1 91 ? 12.015 -1.603 -9.395 1.00 88.69 91 ASN A CA 1
ATOM 753 C C . ASN A 1 91 ? 11.355 -2.434 -8.285 1.00 88.69 91 ASN A C 1
ATOM 755 O O . ASN A 1 91 ? 12.053 -3.004 -7.452 1.00 88.69 91 ASN A O 1
ATOM 759 N N . ILE A 1 92 ? 10.024 -2.513 -8.275 1.00 93.50 92 ILE A N 1
ATOM 760 C CA . ILE A 1 92 ? 9.236 -3.248 -7.288 1.00 93.50 92 ILE A CA 1
ATOM 761 C C . ILE A 1 92 ? 8.227 -4.122 -8.023 1.00 93.50 92 ILE A C 1
ATOM 763 O O . ILE A 1 92 ? 7.380 -3.630 -8.770 1.00 93.50 92 ILE A O 1
ATOM 767 N N . SER A 1 93 ? 8.262 -5.427 -7.760 1.00 95.75 93 SER A N 1
ATOM 768 C CA . SER A 1 93 ? 7.255 -6.330 -8.307 1.00 95.75 93 SER A CA 1
ATOM 769 C C . SER A 1 93 ? 5.944 -6.252 -7.518 1.00 95.75 93 SER A C 1
ATOM 771 O O . SER A 1 93 ? 5.923 -5.993 -6.313 1.00 95.75 93 SER A O 1
ATOM 773 N N . TYR A 1 94 ? 4.822 -6.596 -8.157 1.00 97.19 94 TYR A N 1
ATOM 774 C CA . TYR A 1 94 ? 3.556 -6.747 -7.430 1.00 97.19 94 TYR A CA 1
ATOM 775 C C . TYR A 1 94 ? 3.635 -7.814 -6.321 1.00 97.19 94 TYR A C 1
ATOM 777 O O . TYR A 1 94 ? 2.880 -7.748 -5.354 1.00 97.19 94 TYR A O 1
ATOM 785 N N . HIS A 1 95 ? 4.550 -8.786 -6.425 1.00 98.00 95 HIS A N 1
ATOM 786 C CA . HIS A 1 95 ? 4.799 -9.764 -5.366 1.00 98.00 95 HIS A CA 1
ATOM 787 C C . HIS A 1 95 ? 5.451 -9.131 -4.136 1.00 98.00 95 HIS A C 1
ATOM 789 O O . HIS A 1 95 ? 5.067 -9.468 -3.018 1.00 98.00 95 HIS A O 1
ATOM 795 N N . ASP A 1 96 ? 6.393 -8.207 -4.323 1.00 97.19 96 ASP A N 1
ATOM 796 C CA . ASP A 1 96 ? 7.023 -7.480 -3.218 1.00 97.19 96 ASP A CA 1
ATOM 797 C C . ASP A 1 96 ? 5.992 -6.636 -2.475 1.00 97.19 96 ASP A C 1
ATOM 799 O O . ASP A 1 96 ? 5.893 -6.720 -1.252 1.00 97.19 96 ASP A O 1
ATOM 803 N N . VAL A 1 97 ? 5.142 -5.922 -3.218 1.00 97.62 97 VAL A N 1
ATOM 804 C CA . VAL A 1 97 ? 4.013 -5.183 -2.642 1.00 97.62 97 VAL A CA 1
ATOM 805 C C . VAL A 1 97 ? 3.061 -6.115 -1.896 1.00 97.62 97 VAL A C 1
ATOM 807 O O . VAL A 1 97 ? 2.712 -5.834 -0.754 1.00 97.62 97 VAL A O 1
ATOM 810 N N . LEU A 1 98 ? 2.667 -7.253 -2.478 1.00 98.31 98 LEU A N 1
ATOM 811 C CA . LEU A 1 98 ? 1.817 -8.224 -1.780 1.00 98.31 98 LEU A CA 1
ATOM 812 C C . LEU A 1 98 ? 2.462 -8.726 -0.486 1.00 98.31 98 LEU A C 1
ATOM 814 O O . LEU A 1 98 ? 1.767 -8.858 0.521 1.00 98.31 98 LEU A O 1
ATOM 818 N N . ASN A 1 99 ? 3.771 -8.982 -0.488 1.00 98.12 99 ASN A N 1
ATOM 819 C CA . ASN A 1 99 ? 4.490 -9.394 0.713 1.00 98.12 99 ASN A CA 1
ATOM 820 C C . ASN A 1 99 ? 4.465 -8.295 1.782 1.00 98.12 99 ASN A C 1
ATOM 822 O O . ASN A 1 99 ? 4.221 -8.607 2.941 1.00 98.12 99 ASN A O 1
ATOM 826 N N . VAL A 1 100 ? 4.638 -7.021 1.416 1.00 98.25 100 VAL A N 1
ATOM 827 C CA . VAL A 1 100 ? 4.488 -5.905 2.368 1.00 98.25 100 VAL A CA 1
ATOM 828 C C . VAL A 1 100 ? 3.075 -5.859 2.941 1.00 98.25 100 VAL A C 1
ATOM 830 O O . VAL A 1 100 ? 2.907 -5.809 4.154 1.00 98.25 100 VAL A O 1
ATOM 833 N N . LEU A 1 101 ? 2.051 -5.939 2.092 1.00 98.00 101 LEU A N 1
ATOM 834 C CA . LEU A 1 101 ? 0.657 -5.823 2.525 1.00 98.00 101 LEU A CA 1
ATOM 835 C C . LEU A 1 101 ? 0.168 -7.015 3.367 1.00 98.00 101 LEU A C 1
ATOM 837 O O . LEU A 1 101 ? -0.818 -6.886 4.085 1.00 98.00 101 LEU A O 1
ATOM 841 N N . THR A 1 102 ? 0.811 -8.182 3.265 1.00 97.88 102 THR A N 1
ATOM 842 C CA . THR A 1 102 ? 0.361 -9.415 3.945 1.00 97.88 102 THR A CA 1
ATOM 843 C C . THR A 1 102 ? 1.272 -9.874 5.077 1.00 97.88 102 THR A C 1
ATOM 845 O O . THR A 1 102 ? 0.790 -10.467 6.039 1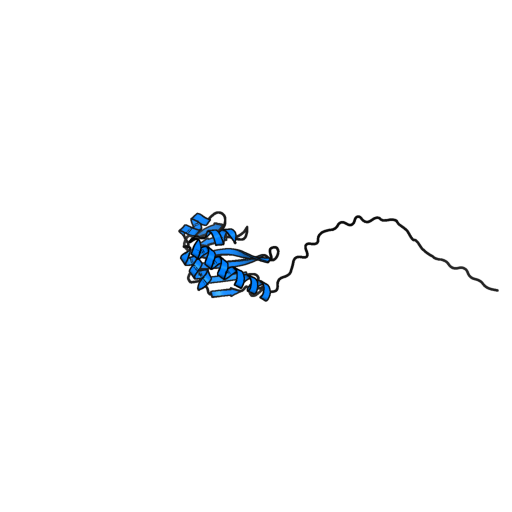.00 97.88 102 THR A O 1
ATOM 848 N N . LEU A 1 103 ? 2.576 -9.625 4.967 1.00 97.88 103 LEU A N 1
ATOM 849 C CA . LEU A 1 103 ? 3.601 -10.047 5.926 1.00 97.88 103 LEU A CA 1
ATOM 850 C C . LEU A 1 103 ? 4.276 -8.857 6.617 1.00 97.88 103 LEU A C 1
ATOM 852 O O . LEU A 1 103 ? 5.138 -9.063 7.474 1.00 97.88 103 LEU A O 1
ATOM 856 N N . GLY A 1 104 ? 3.947 -7.629 6.216 1.00 97.25 104 GLY A N 1
ATOM 857 C CA . GLY A 1 104 ? 4.562 -6.428 6.750 1.00 97.25 104 GLY A CA 1
ATOM 858 C C . GLY A 1 104 ? 4.245 -6.222 8.221 1.00 97.25 104 GLY A C 1
A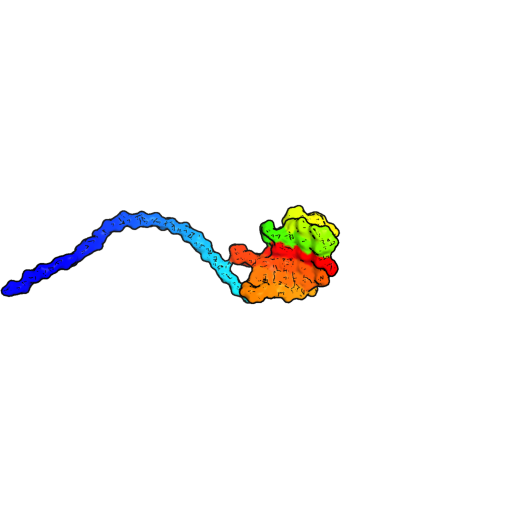TOM 859 O O . GLY A 1 104 ? 3.120 -6.426 8.678 1.00 97.25 104 GLY A O 1
ATOM 860 N N . LYS A 1 105 ? 5.256 -5.782 8.967 1.00 97.12 105 LYS A N 1
ATOM 861 C CA . LYS A 1 105 ? 5.052 -5.276 10.318 1.00 97.12 105 LYS A CA 1
ATOM 862 C C . LYS A 1 105 ? 4.333 -3.936 10.210 1.00 97.12 105 LYS A C 1
ATOM 864 O O . LYS A 1 105 ? 4.836 -3.032 9.546 1.00 97.12 105 LYS A O 1
ATOM 869 N N . GLN A 1 106 ? 3.189 -3.834 10.875 1.00 96.31 106 GLN A N 1
ATOM 870 C CA . GLN A 1 106 ? 2.439 -2.594 10.994 1.00 96.31 106 GLN A CA 1
ATOM 871 C C . GLN A 1 106 ? 3.017 -1.724 12.111 1.00 96.31 106 GLN A C 1
ATOM 873 O O . GLN A 1 106 ? 3.246 -2.204 13.224 1.00 96.31 106 GLN A O 1
ATOM 878 N N . ILE A 1 107 ? 3.237 -0.452 11.802 1.00 94.44 107 ILE A N 1
ATOM 879 C CA . ILE A 1 107 ? 3.580 0.611 12.746 1.00 94.44 107 ILE A CA 1
ATOM 880 C C . ILE A 1 107 ? 2.536 1.708 12.542 1.00 94.44 107 ILE A C 1
ATOM 882 O O . ILE A 1 107 ? 2.284 2.107 11.408 1.00 94.44 107 ILE A O 1
ATOM 886 N N . VAL A 1 108 ? 1.891 2.127 13.626 1.00 93.12 108 VAL A N 1
ATOM 887 C CA . VAL A 1 108 ? 0.901 3.210 13.628 1.00 93.12 108 VAL A CA 1
ATOM 888 C C . VAL A 1 108 ? 1.605 4.463 14.135 1.00 93.12 108 VAL A C 1
ATOM 890 O O . VAL A 1 108 ? 2.421 4.355 15.051 1.00 93.12 108 VAL A O 1
ATOM 893 N N . ASP A 1 109 ? 1.323 5.612 13.528 1.00 86.62 109 ASP A N 1
ATOM 894 C CA . ASP A 1 109 ? 1.791 6.902 14.031 1.00 86.62 109 ASP A CA 1
ATOM 895 C C . ASP A 1 109 ? 1.251 7.133 15.450 1.00 86.62 109 ASP A C 1
ATOM 897 O O . ASP A 1 109 ? 0.044 7.063 15.685 1.00 86.62 109 ASP A O 1
ATOM 901 N N . GLU A 1 110 ? 2.153 7.368 16.401 1.00 74.75 110 GLU A N 1
ATOM 902 C CA . GLU A 1 110 ? 1.813 7.516 17.817 1.00 74.75 110 GLU A CA 1
ATOM 903 C C . GLU A 1 110 ? 1.191 8.881 18.144 1.00 74.75 110 GLU A C 1
ATOM 905 O O . GLU A 1 110 ? 0.559 9.007 19.194 1.00 74.75 110 GLU A O 1
ATOM 910 N N . GLU A 1 111 ? 1.353 9.898 17.287 1.00 77.75 111 GLU A N 1
ATOM 911 C CA . GLU A 1 111 ? 0.839 11.240 17.579 1.00 77.75 111 GLU A CA 1
ATOM 912 C C . GLU A 1 111 ? -0.673 11.329 17.359 1.00 77.75 111 GLU A C 1
ATOM 914 O O . GLU A 1 111 ? -1.394 11.769 18.256 1.00 77.75 111 GLU A O 1
ATOM 919 N N . ASN A 1 112 ? -1.159 10.886 16.194 1.00 76.38 112 ASN A N 1
ATOM 920 C CA . ASN A 1 112 ? -2.569 11.037 15.813 1.00 76.38 112 ASN A CA 1
ATOM 921 C C . ASN A 1 112 ? -3.215 9.752 15.266 1.00 76.38 112 ASN A C 1
ATOM 923 O O . ASN A 1 112 ? -4.431 9.718 15.077 1.00 76.38 112 ASN A O 1
ATOM 927 N N . GLY A 1 113 ? -2.448 8.681 15.026 1.00 83.88 113 GLY A N 1
ATOM 928 C CA . GLY A 1 113 ? -2.967 7.420 14.481 1.00 83.88 113 GLY A CA 1
ATOM 929 C C . GLY A 1 113 ? -3.458 7.490 13.030 1.00 83.88 113 GLY A C 1
ATOM 930 O O . GLY A 1 113 ? -4.070 6.539 12.537 1.00 83.88 113 GLY A O 1
ATOM 931 N N . ASP A 1 114 ? -3.206 8.606 12.351 1.00 91.81 114 ASP A N 1
ATOM 932 C CA . ASP A 1 114 ? -3.574 8.895 10.964 1.00 91.81 114 ASP A CA 1
ATOM 933 C C . ASP A 1 114 ? -2.510 8.422 9.957 1.00 91.81 114 ASP A C 1
ATOM 935 O O . ASP A 1 114 ? -2.761 8.408 8.754 1.00 91.81 114 ASP A O 1
ATOM 939 N N . GLY A 1 115 ? -1.348 7.972 10.438 1.00 95.44 115 GLY A N 1
ATOM 940 C CA . GLY A 1 115 ? -0.305 7.317 9.655 1.00 95.44 115 GLY A CA 1
ATOM 941 C C . GLY A 1 115 ? -0.204 5.821 9.960 1.00 95.44 115 GLY A C 1
ATOM 942 O O . GLY A 1 115 ? -0.175 5.403 11.119 1.00 95.44 115 GLY A O 1
ATOM 943 N N . ILE A 1 116 ? -0.111 4.989 8.919 1.00 97.12 116 ILE A N 1
ATOM 944 C CA . ILE A 1 116 ? 0.225 3.564 9.053 1.00 97.12 116 ILE A CA 1
ATOM 945 C C . ILE A 1 116 ? 1.348 3.207 8.089 1.00 97.12 116 ILE A C 1
ATOM 947 O O . ILE A 1 116 ? 1.190 3.285 6.871 1.00 97.12 116 ILE A O 1
ATOM 951 N N . GLN A 1 117 ? 2.456 2.709 8.631 1.00 96.94 117 GLN A N 1
ATOM 952 C CA . GLN A 1 117 ? 3.537 2.124 7.853 1.00 96.94 117 GLN A CA 1
ATOM 953 C C . GLN A 1 117 ? 3.461 0.597 7.898 1.00 96.94 117 GLN A C 1
ATOM 955 O O . GLN A 1 117 ? 3.394 -0.010 8.969 1.00 96.94 117 GLN A O 1
ATOM 960 N N . LEU A 1 118 ? 3.530 -0.034 6.727 1.00 98.19 118 LEU A N 1
ATOM 961 C CA . LEU A 1 118 ? 3.766 -1.468 6.588 1.00 98.19 118 LEU A CA 1
ATOM 962 C C . LEU A 1 118 ? 5.177 -1.693 6.053 1.00 98.19 118 LEU A C 1
ATOM 964 O O . LEU A 1 118 ? 5.498 -1.210 4.968 1.00 98.19 118 LEU A O 1
ATOM 968 N N . THR A 1 119 ? 5.989 -2.465 6.774 1.00 97.44 119 THR A N 1
ATOM 969 C CA . THR A 1 119 ? 7.377 -2.754 6.375 1.00 97.44 119 THR A CA 1
ATOM 970 C C . THR A 1 119 ? 7.627 -4.252 6.276 1.00 97.44 119 THR A C 1
ATOM 972 O O . THR A 1 119 ? 7.404 -4.994 7.236 1.00 97.44 119 THR A O 1
ATOM 975 N N . TYR A 1 120 ? 8.151 -4.706 5.137 1.00 97.81 120 TYR A N 1
ATOM 976 C CA . TYR A 1 120 ? 8.622 -6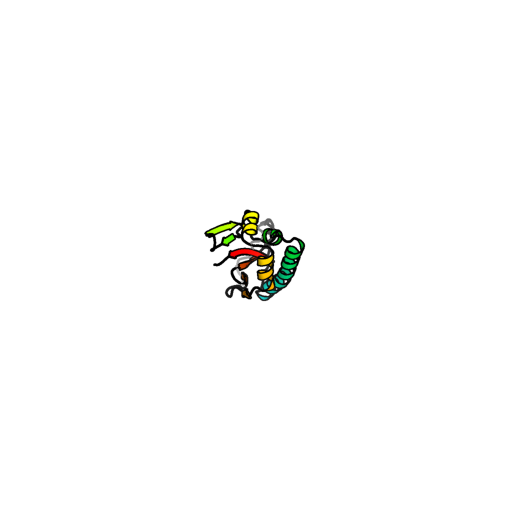.076 4.948 1.00 97.81 120 TYR A CA 1
ATOM 977 C C . TYR A 1 120 ? 9.945 -6.105 4.177 1.00 97.81 120 TYR A C 1
ATOM 979 O O . TYR A 1 120 ? 10.020 -5.719 3.007 1.00 97.81 120 TYR A O 1
ATOM 987 N N . ARG A 1 121 ? 10.990 -6.641 4.823 1.00 95.44 121 ARG A N 1
ATOM 988 C CA . ARG A 1 121 ? 12.372 -6.622 4.313 1.00 95.44 121 ARG A CA 1
ATOM 989 C C . ARG A 1 121 ? 12.784 -5.181 3.991 1.00 95.44 121 ARG A C 1
ATOM 991 O O . ARG A 1 121 ? 12.714 -4.343 4.874 1.00 95.44 121 ARG A O 1
ATOM 998 N N . LYS A 1 122 ? 13.181 -4.913 2.746 1.00 95.06 122 LYS A N 1
ATOM 999 C CA . LYS A 1 122 ? 13.606 -3.596 2.278 1.00 95.06 122 LYS A CA 1
ATOM 1000 C C . LYS A 1 122 ? 12.468 -2.696 1.794 1.00 95.06 122 LYS A C 1
ATOM 1002 O O . LYS A 1 122 ? 12.733 -1.586 1.366 1.00 95.06 122 LYS A O 1
ATOM 1007 N N . HIS A 1 123 ? 11.224 -3.171 1.786 1.00 96.56 123 HIS A N 1
ATOM 1008 C CA . HIS A 1 123 ? 10.106 -2.422 1.222 1.00 96.56 123 HIS A CA 1
ATOM 1009 C C . HIS A 1 123 ? 9.201 -1.899 2.332 1.00 96.56 123 HIS A C 1
ATOM 1011 O O . HIS A 1 123 ? 8.796 -2.661 3.216 1.00 96.56 123 HIS A O 1
ATOM 1017 N N . SER A 1 124 ? 8.843 -0.626 2.229 1.00 96.94 124 SER A N 1
ATOM 1018 C CA . SER A 1 124 ? 7.901 0.044 3.119 1.00 96.94 124 SER A CA 1
ATOM 1019 C C . SER A 1 124 ? 6.804 0.714 2.300 1.00 96.94 124 SER A C 1
ATOM 1021 O O . SER A 1 124 ? 7.082 1.309 1.260 1.00 96.94 124 SER A O 1
ATOM 1023 N N . ILE A 1 125 ? 5.560 0.631 2.763 1.00 97.50 125 ILE A N 1
ATOM 1024 C CA . ILE A 1 125 ? 4.430 1.377 2.202 1.00 97.50 125 ILE A CA 1
ATOM 1025 C C . ILE A 1 125 ? 3.814 2.188 3.336 1.00 97.50 125 ILE A C 1
ATOM 1027 O O . ILE A 1 125 ? 3.410 1.621 4.352 1.00 97.50 125 ILE A O 1
ATOM 1031 N N . MET A 1 126 ? 3.760 3.502 3.148 1.00 96.50 126 MET A N 1
ATOM 1032 C CA . MET A 1 126 ? 3.115 4.431 4.062 1.00 96.50 126 MET A CA 1
ATOM 1033 C C . MET A 1 126 ? 1.699 4.722 3.573 1.00 96.50 126 MET A C 1
ATOM 1035 O O . MET A 1 126 ? 1.475 5.024 2.395 1.00 96.50 126 MET A O 1
ATOM 1039 N N . PHE A 1 127 ? 0.754 4.650 4.497 1.00 97.19 127 PHE A N 1
ATOM 1040 C CA . PHE A 1 127 ? -0.621 5.067 4.317 1.00 97.19 127 PHE A CA 1
ATOM 1041 C C . PHE A 1 127 ? -0.898 6.272 5.205 1.00 97.19 127 PHE A C 1
ATOM 1043 O O . PHE A 1 127 ? -0.469 6.293 6.355 1.00 97.19 127 PHE A O 1
ATOM 1050 N N . GLN A 1 128 ? -1.638 7.235 4.670 1.00 95.94 128 GLN A N 1
ATOM 1051 C CA . GLN A 1 128 ? -2.143 8.386 5.408 1.00 95.94 128 GLN A CA 1
ATOM 1052 C C . GLN A 1 128 ? -3.667 8.372 5.359 1.00 95.94 128 GLN A C 1
ATOM 1054 O O . GLN A 1 128 ? -4.251 8.100 4.303 1.00 95.94 128 GLN A O 1
ATOM 1059 N N . PHE A 1 129 ? -4.311 8.646 6.483 1.00 95.94 129 PHE A N 1
ATOM 1060 C CA . PHE A 1 129 ? -5.746 8.834 6.542 1.00 95.94 129 PHE A CA 1
ATOM 1061 C C . PHE A 1 129 ? -6.103 10.238 6.056 1.00 95.94 129 PHE A C 1
ATOM 1063 O O . PHE A 1 129 ? -5.593 11.241 6.543 1.00 95.94 129 PHE A O 1
ATOM 1070 N N . ASP A 1 130 ? -6.971 10.290 5.058 1.00 93.56 130 ASP A N 1
ATOM 1071 C CA . ASP A 1 130 ? -7.577 11.506 4.549 1.00 93.56 130 ASP A CA 1
ATOM 1072 C C . ASP A 1 130 ? -8.880 11.732 5.321 1.00 93.56 130 ASP A C 1
ATOM 1074 O O . ASP A 1 130 ? -9.874 11.033 5.094 1.00 93.56 130 ASP A O 1
ATOM 1078 N N . GLU A 1 131 ? -8.855 12.661 6.279 1.00 91.19 131 GLU A N 1
ATOM 1079 C CA . GLU A 1 131 ? -10.016 12.992 7.111 1.00 91.19 131 GLU A CA 1
ATOM 1080 C C . GLU A 1 131 ? -11.158 13.627 6.307 1.00 91.19 131 GLU A C 1
ATOM 1082 O O . GLU A 1 131 ? -12.326 13.426 6.650 1.00 91.19 131 GLU A O 1
ATOM 1087 N N . GLU A 1 132 ? -10.848 14.348 5.222 1.00 89.81 132 GLU A N 1
ATOM 1088 C CA . GLU A 1 132 ? -11.857 14.977 4.361 1.00 89.81 132 GLU A CA 1
ATOM 1089 C C . GLU A 1 132 ? -12.666 13.908 3.621 1.00 89.81 132 GLU A C 1
ATOM 1091 O O . GLU A 1 132 ? -13.897 13.969 3.560 1.00 89.81 132 GLU A O 1
ATOM 1096 N N . GLU A 1 133 ? -11.985 12.885 3.096 1.00 91.12 133 GLU A N 1
ATOM 1097 C CA . GLU A 1 133 ? -12.633 11.771 2.404 1.00 91.12 133 GLU A CA 1
ATOM 1098 C C . GLU A 1 133 ? -13.074 10.622 3.323 1.00 91.12 133 GLU A C 1
ATOM 1100 O O . GLU A 1 133 ? -13.840 9.752 2.887 1.00 91.12 133 GLU A O 1
ATOM 1105 N N . GLY A 1 134 ? -12.570 10.574 4.558 1.00 93.00 134 GLY A N 1
ATOM 1106 C CA . GLY A 1 134 ? -12.742 9.445 5.469 1.00 93.00 134 GLY A CA 1
ATOM 1107 C C . GLY A 1 134 ? -12.101 8.154 4.958 1.00 93.00 134 GLY A C 1
ATOM 1108 O O . GLY A 1 134 ? -12.683 7.077 5.113 1.00 93.00 134 GLY A O 1
ATOM 1109 N N . LYS A 1 135 ? -10.956 8.243 4.270 1.00 94.56 135 LYS A N 1
ATOM 1110 C CA . LYS A 1 135 ? -10.321 7.098 3.597 1.00 94.56 135 LYS A CA 1
ATOM 1111 C C . LYS A 1 135 ? -8.815 7.105 3.762 1.00 94.56 135 LYS A C 1
ATOM 1113 O O . LYS A 1 135 ? -8.165 8.132 3.698 1.00 94.56 135 LYS A O 1
ATOM 1118 N N . TRP A 1 136 ? -8.240 5.915 3.823 1.00 97.25 136 TRP A N 1
ATOM 1119 C CA . TRP A 1 136 ? -6.797 5.747 3.726 1.00 97.25 136 TRP A CA 1
ATOM 1120 C C . TRP A 1 136 ? -6.309 5.905 2.286 1.00 97.25 136 TRP A C 1
ATOM 1122 O O . TRP A 1 136 ? -6.923 5.383 1.350 1.00 97.25 136 TRP A O 1
ATOM 1132 N N . LYS A 1 137 ? -5.172 6.576 2.129 1.00 97.25 137 LYS A N 1
ATOM 1133 C CA . LYS A 1 137 ? -4.469 6.789 0.865 1.00 97.25 137 LYS A CA 1
ATOM 1134 C C . LYS A 1 137 ? -3.038 6.285 0.981 1.00 97.25 137 LYS A C 1
ATOM 1136 O O . LYS A 1 137 ? -2.458 6.319 2.061 1.00 97.25 137 LYS A O 1
ATOM 1141 N N . VAL A 1 138 ? -2.443 5.847 -0.126 1.00 97.38 138 VAL A N 1
ATOM 1142 C CA . VAL A 1 138 ? -0.995 5.580 -0.160 1.00 97.38 138 VAL A CA 1
ATOM 1143 C C . VAL A 1 138 ? -0.273 6.921 -0.230 1.00 97.38 138 VAL A C 1
ATOM 1145 O O . VAL A 1 138 ? -0.480 7.672 -1.184 1.00 97.38 138 VAL A O 1
ATOM 1148 N N . SER A 1 139 ? 0.558 7.225 0.761 1.00 96.00 139 SER A N 1
ATOM 1149 C CA . SER A 1 139 ? 1.332 8.470 0.808 1.00 96.00 139 SER A CA 1
ATOM 1150 C C . SER A 1 139 ? 2.763 8.272 0.326 1.00 96.00 139 SER A C 1
ATOM 1152 O O . SER A 1 139 ? 3.303 9.153 -0.336 1.00 96.00 139 SER A O 1
ATOM 1154 N N . SER A 1 140 ? 3.375 7.112 0.583 1.00 95.81 140 SER A N 1
ATOM 1155 C CA . SER A 1 140 ? 4.670 6.803 -0.017 1.00 95.81 140 SER A CA 1
ATOM 1156 C C . SER A 1 140 ? 4.983 5.317 -0.143 1.00 95.81 140 SER A C 1
ATOM 1158 O O . SER A 1 140 ? 4.415 4.471 0.548 1.00 95.81 140 SER A O 1
ATOM 1160 N N . ILE A 1 141 ? 5.915 5.004 -1.044 1.00 96.62 141 ILE A N 1
ATOM 1161 C CA . ILE A 1 141 ? 6.555 3.691 -1.150 1.00 96.62 141 ILE A CA 1
ATOM 1162 C C . ILE A 1 141 ? 8.071 3.892 -1.051 1.00 96.62 141 ILE A C 1
ATOM 1164 O O . ILE A 1 141 ? 8.641 4.701 -1.785 1.00 96.62 141 ILE A O 1
ATOM 1168 N N . LEU A 1 142 ? 8.720 3.145 -0.158 1.00 96.12 142 LEU A N 1
ATOM 1169 C CA . LEU A 1 142 ? 10.153 3.220 0.120 1.00 96.12 142 LEU A CA 1
ATOM 1170 C C . LEU A 1 142 ? 10.842 1.881 -0.175 1.00 96.12 142 LEU A C 1
ATOM 1172 O O . LEU A 1 142 ? 10.322 0.826 0.197 1.00 96.12 142 LEU A O 1
ATOM 1176 N N . VAL A 1 143 ? 12.026 1.929 -0.792 1.00 95.00 143 VAL A N 1
ATOM 1177 C CA . VAL A 1 143 ? 12.908 0.762 -0.990 1.00 95.00 143 VAL A CA 1
ATOM 1178 C C . VAL A 1 143 ? 14.277 1.038 -0.388 1.00 95.00 143 VAL A C 1
ATOM 1180 O O . VAL A 1 143 ? 15.039 1.845 -0.916 1.00 95.00 143 VAL A O 1
ATOM 1183 N N . GLU A 1 144 ? 14.584 0.373 0.717 1.00 89.94 144 GLU A N 1
ATOM 1184 C CA . GLU A 1 144 ? 15.862 0.437 1.425 1.00 89.94 144 GLU A CA 1
ATOM 1185 C C . GLU A 1 144 ? 16.902 -0.531 0.829 1.00 89.94 144 GLU A C 1
ATOM 1187 O O . GLU A 1 144 ? 16.601 -1.322 -0.065 1.00 89.94 144 GLU A O 1
ATOM 1192 N N . LYS A 1 145 ? 18.155 -0.430 1.281 1.00 77.06 145 LYS A N 1
ATOM 1193 C CA . LYS A 1 145 ? 19.282 -1.242 0.798 1.00 77.06 145 LYS A CA 1
ATOM 1194 C C . LYS A 1 145 ? 19.441 -2.540 1.585 1.00 77.06 145 LYS A C 1
ATOM 1196 O O . LYS A 1 145 ? 19.351 -2.480 2.829 1.00 77.06 145 LYS A O 1
#